Protein AF-A0A0F3M630-F1 (afdb_monomer)

InterPro domains:
  IPR007973 Pilus assembly TraE [PF05309] (1-69)

pLDDT: mean 76.11, std 7.83, range [50.38, 92.25]

Structure (mmCIF, N/CA/C/O backbone):
data_AF-A0A0F3M630-F1
#
_entry.id   AF-A0A0F3M630-F1
#
loop_
_atom_site.group_PDB
_atom_site.id
_atom_site.type_symbol
_atom_site.label_atom_id
_atom_site.label_alt_id
_atom_site.label_comp_id
_atom_site.label_asym_id
_atom_site.label_entity_id
_atom_site.label_seq_id
_atom_site.pdbx_PDB_ins_code
_atom_site.Cartn_x
_atom_site.Cartn_y
_atom_site.Cartn_z
_atom_site.occupancy
_atom_site.B_iso_or_equiv
_atom_site.auth_seq_id
_atom_site.auth_comp_id
_atom_site.auth_asym_id
_atom_site.auth_atom_id
_atom_site.pdbx_PDB_model_num
ATOM 1 N N . MET A 1 1 ? -20.654 -3.435 36.105 1.00 76.50 1 MET A N 1
ATOM 2 C CA . MET A 1 1 ? -19.272 -3.366 35.569 1.00 76.50 1 MET A CA 1
ATOM 3 C C . MET A 1 1 ? -19.073 -4.205 34.307 1.00 76.50 1 MET A C 1
ATOM 5 O O . MET A 1 1 ? -18.548 -3.662 33.348 1.00 76.50 1 MET A O 1
ATOM 9 N N . LEU A 1 2 ? -19.538 -5.462 34.249 1.00 90.12 2 LEU A N 1
ATOM 10 C CA . LEU A 1 2 ? -19.340 -6.355 33.091 1.00 90.12 2 LEU A CA 1
ATOM 11 C C . LEU A 1 2 ? -19.824 -5.782 31.741 1.00 90.12 2 LEU A C 1
ATOM 13 O O . LEU A 1 2 ? -19.087 -5.809 30.763 1.00 90.12 2 LEU A O 1
ATOM 17 N N . ALA A 1 3 ? -21.027 -5.199 31.696 1.00 90.06 3 ALA A N 1
ATOM 18 C CA . ALA A 1 3 ? -21.566 -4.611 30.465 1.00 90.06 3 ALA A CA 1
ATOM 19 C C . ALA A 1 3 ? -20.701 -3.454 29.923 1.00 90.06 3 ALA A C 1
ATOM 21 O O . ALA A 1 3 ? -20.435 -3.387 28.728 1.00 90.06 3 ALA A O 1
ATOM 22 N N . ALA A 1 4 ? -20.205 -2.582 30.808 1.00 91.06 4 ALA A N 1
ATOM 23 C CA . ALA A 1 4 ? -19.323 -1.481 30.425 1.00 91.06 4 ALA A CA 1
ATOM 24 C C . ALA A 1 4 ? -17.966 -1.988 29.903 1.00 91.06 4 ALA A C 1
ATOM 26 O O . ALA A 1 4 ? -17.474 -1.491 28.894 1.00 91.06 4 ALA A O 1
ATOM 27 N N . ALA A 1 5 ? -17.398 -3.019 30.540 1.00 91.06 5 ALA A N 1
ATOM 28 C CA . ALA A 1 5 ? -16.155 -3.645 30.089 1.00 91.06 5 ALA A CA 1
ATOM 29 C C . ALA A 1 5 ? -16.296 -4.273 28.690 1.00 91.06 5 ALA A C 1
ATOM 31 O O . ALA A 1 5 ? -15.421 -4.093 27.845 1.00 91.06 5 ALA A O 1
ATOM 32 N N . ASN A 1 6 ? -17.424 -4.934 28.411 1.00 90.56 6 ASN A N 1
ATOM 33 C CA . ASN A 1 6 ? -17.693 -5.526 27.099 1.00 90.56 6 ASN A CA 1
ATOM 34 C C . ASN A 1 6 ? -17.829 -4.463 25.998 1.00 90.56 6 ASN A C 1
ATOM 36 O O . ASN A 1 6 ? -17.286 -4.640 24.910 1.00 90.56 6 ASN A O 1
ATOM 40 N N . ILE A 1 7 ? -18.496 -3.338 26.278 1.00 92.25 7 ILE A N 1
ATOM 41 C CA . ILE A 1 7 ? -18.628 -2.226 25.321 1.00 92.25 7 ILE A CA 1
ATOM 42 C C . ILE A 1 7 ? -17.255 -1.621 24.992 1.00 92.25 7 ILE A C 1
ATOM 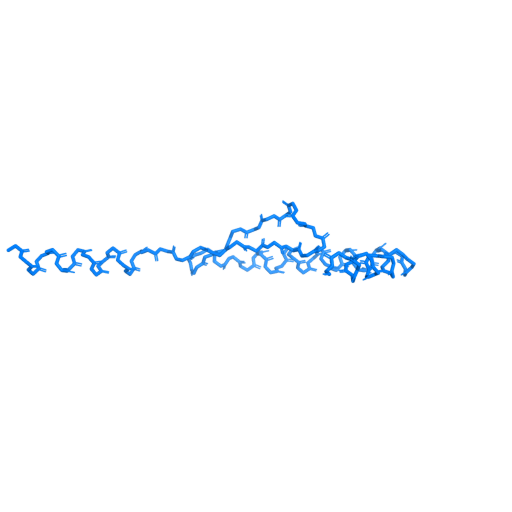44 O O . ILE A 1 7 ? -16.955 -1.380 23.824 1.00 92.25 7 ILE A O 1
ATOM 48 N N . ILE A 1 8 ? -16.398 -1.424 25.998 1.00 91.12 8 ILE A N 1
ATOM 49 C CA . ILE A 1 8 ? -15.034 -0.906 25.804 1.00 91.12 8 ILE A CA 1
ATOM 50 C C . ILE A 1 8 ? -14.188 -1.884 24.981 1.00 91.12 8 ILE A C 1
ATOM 52 O O . ILE A 1 8 ? -13.480 -1.456 24.073 1.00 91.12 8 ILE A O 1
ATOM 56 N N . ALA A 1 9 ? -14.286 -3.187 25.248 1.00 87.38 9 ALA A N 1
ATOM 57 C CA . ALA A 1 9 ? -13.564 -4.207 24.490 1.00 87.38 9 ALA A CA 1
ATOM 58 C C . ALA A 1 9 ? -13.987 -4.236 23.011 1.00 87.38 9 ALA A C 1
ATOM 60 O O . ALA A 1 9 ? -13.133 -4.299 22.127 1.00 87.38 9 ALA A O 1
ATOM 61 N N . ILE A 1 10 ? -15.289 -4.118 22.733 1.00 87.06 10 ILE A N 1
ATOM 62 C CA . ILE A 1 10 ? -15.813 -4.030 21.364 1.00 87.06 10 ILE A CA 1
ATOM 63 C C . ILE A 1 10 ? -15.319 -2.750 20.686 1.00 87.06 10 ILE A C 1
ATOM 65 O O . ILE A 1 10 ? -14.812 -2.824 19.570 1.00 87.06 10 ILE A O 1
ATOM 69 N N . MET A 1 11 ? -15.391 -1.599 21.365 1.00 87.50 11 MET A N 1
ATOM 70 C CA . MET A 1 11 ? -14.870 -0.325 20.855 1.00 87.50 11 MET A CA 1
ATOM 71 C C . MET A 1 11 ? -13.373 -0.395 20.541 1.00 87.50 11 MET A C 1
ATOM 73 O O . MET A 1 11 ? -12.941 0.078 19.493 1.00 87.50 11 MET A O 1
ATOM 77 N N . ALA A 1 12 ? -12.571 -1.020 21.402 1.00 83.75 12 ALA A N 1
ATOM 78 C CA . ALA A 1 12 ? -11.146 -1.220 21.160 1.00 83.75 12 ALA A CA 1
ATOM 79 C C . ALA A 1 12 ? -10.893 -2.125 19.941 1.00 83.75 12 ALA A C 1
ATOM 81 O O . ALA A 1 12 ? -10.004 -1.844 19.141 1.00 83.75 12 ALA A O 1
ATOM 82 N N . ALA A 1 13 ? -11.699 -3.174 19.759 1.00 80.88 13 ALA A N 1
ATOM 83 C CA . ALA A 1 13 ? -11.581 -4.080 18.620 1.00 80.88 13 ALA A CA 1
ATOM 84 C C . ALA A 1 13 ? -11.940 -3.404 17.284 1.00 80.88 13 ALA A C 1
ATOM 86 O O . ALA A 1 13 ? -11.210 -3.575 16.313 1.00 80.88 13 ALA A O 1
ATOM 87 N N . ILE A 1 14 ? -13.007 -2.597 17.235 1.00 78.62 14 ILE A N 1
ATOM 88 C CA . ILE A 1 14 ? -13.435 -1.884 16.011 1.00 78.62 14 ILE A CA 1
ATOM 89 C C . ILE A 1 14 ? -12.609 -0.625 15.717 1.00 78.62 14 ILE A C 1
ATOM 91 O O . ILE A 1 14 ? -12.534 -0.187 14.572 1.00 78.62 14 ILE A O 1
ATOM 95 N N . THR A 1 15 ? -11.987 -0.017 16.732 1.00 75.06 15 THR A N 1
ATOM 96 C CA . THR A 1 15 ? -11.092 1.136 16.531 1.00 75.06 15 THR A CA 1
ATOM 97 C C . THR A 1 15 ? -9.675 0.723 16.157 1.00 75.06 15 THR A C 1
ATOM 99 O O . THR A 1 15 ? -8.951 1.557 15.601 1.00 75.06 15 THR A O 1
ATOM 102 N N . LYS A 1 16 ? -9.297 -0.543 16.402 1.00 76.62 16 LYS A N 1
ATOM 103 C CA . LYS A 1 16 ? -8.023 -1.118 15.971 1.00 76.62 16 LYS A CA 1
ATOM 104 C C . LYS A 1 16 ? -7.927 -1.035 14.452 1.00 76.62 16 LYS A C 1
ATOM 106 O O . LYS A 1 16 ? -8.591 -1.748 13.711 1.00 76.62 16 LYS A O 1
ATOM 111 N N . GLU A 1 17 ? -7.099 -0.111 13.999 1.00 76.06 17 GLU A N 1
ATOM 112 C CA . GLU A 1 17 ? -6.804 0.057 12.590 1.00 76.06 17 GLU A CA 1
ATOM 113 C C . GLU A 1 17 ? -5.898 -1.086 12.128 1.00 76.06 17 GLU A C 1
ATOM 115 O O . GLU A 1 17 ? -4.813 -1.294 12.678 1.00 76.06 17 GLU A O 1
ATOM 120 N N . GLU A 1 18 ? -6.347 -1.828 11.121 1.00 74.44 18 GLU A N 1
ATOM 121 C CA . GLU A 1 18 ? -5.526 -2.840 10.472 1.00 74.44 18 GLU A CA 1
ATOM 122 C C . GLU A 1 18 ? -4.496 -2.155 9.569 1.00 74.44 18 GLU A C 1
ATOM 124 O O . GLU A 1 18 ? -4.848 -1.345 8.706 1.00 74.44 18 GLU A O 1
ATOM 129 N N . LYS A 1 19 ? -3.216 -2.453 9.809 1.00 80.81 19 LYS A N 1
ATOM 130 C CA . LYS A 1 19 ? -2.082 -1.903 9.067 1.00 80.81 19 LYS A CA 1
ATOM 131 C C . LYS A 1 19 ? -1.361 -3.035 8.348 1.00 80.81 19 LYS A C 1
ATOM 133 O O . LYS A 1 19 ? -0.876 -3.965 8.986 1.00 80.81 19 LYS A O 1
ATOM 138 N N . TRP A 1 20 ? -1.275 -2.926 7.034 1.00 80.12 20 TRP A N 1
ATOM 139 C CA . TRP A 1 20 ? -0.603 -3.851 6.135 1.00 80.12 20 TRP A CA 1
ATOM 140 C C . TRP A 1 20 ? 0.741 -3.258 5.708 1.00 80.12 20 TRP A C 1
ATOM 142 O O . TRP A 1 20 ? 0.824 -2.074 5.385 1.00 80.12 20 TRP A O 1
ATOM 152 N N . LEU A 1 21 ? 1.804 -4.063 5.715 1.00 79.00 21 LEU A N 1
ATOM 153 C CA . LEU A 1 21 ? 3.117 -3.659 5.211 1.00 79.00 21 LEU A CA 1
ATOM 154 C C . LEU A 1 21 ? 3.315 -4.256 3.820 1.00 79.00 21 LEU A C 1
ATOM 156 O O . LEU A 1 21 ? 3.395 -5.473 3.674 1.00 79.00 21 LEU A O 1
ATOM 160 N N . LEU A 1 22 ? 3.399 -3.401 2.809 1.00 74.94 22 LEU A N 1
ATOM 161 C CA . LEU A 1 22 ? 3.680 -3.805 1.440 1.00 74.94 22 LEU A CA 1
ATOM 162 C C . LEU A 1 22 ? 5.172 -3.663 1.170 1.00 74.94 22 LEU A C 1
ATOM 164 O O . LEU A 1 22 ? 5.770 -2.619 1.433 1.00 74.94 22 LEU A O 1
ATOM 168 N N . ILE A 1 23 ? 5.759 -4.737 0.655 1.00 79.25 23 ILE A N 1
ATOM 169 C CA . ILE A 1 23 ? 7.172 -4.825 0.308 1.00 79.25 23 ILE A CA 1
ATOM 170 C C . ILE A 1 23 ? 7.228 -5.178 -1.179 1.00 79.25 23 ILE A C 1
ATOM 172 O O . ILE A 1 23 ? 6.908 -6.313 -1.540 1.00 79.25 23 ILE A O 1
ATOM 176 N N . PRO A 1 24 ? 7.550 -4.218 -2.061 1.00 72.12 24 PRO A N 1
ATOM 177 C CA . PRO A 1 24 ? 7.704 -4.496 -3.480 1.00 72.12 24 PRO A CA 1
ATOM 178 C C . PRO A 1 24 ? 8.817 -5.526 -3.693 1.00 72.12 24 PRO A C 1
ATOM 180 O O . PRO A 1 24 ? 9.928 -5.341 -3.208 1.00 72.12 24 PRO A O 1
ATOM 183 N N . ALA A 1 25 ? 8.541 -6.591 -4.449 1.00 70.38 25 ALA A N 1
ATOM 184 C CA . ALA A 1 25 ? 9.533 -7.638 -4.716 1.00 70.38 25 ALA A CA 1
ATOM 185 C C . ALA A 1 25 ? 10.789 -7.102 -5.430 1.00 70.38 25 ALA A C 1
ATOM 187 O O . ALA A 1 25 ? 11.893 -7.561 -5.165 1.00 70.38 25 ALA A O 1
ATOM 188 N N . MET A 1 26 ? 10.617 -6.098 -6.296 1.00 68.31 26 MET A N 1
ATOM 189 C CA . MET A 1 26 ? 11.712 -5.446 -7.022 1.00 68.31 26 MET A CA 1
ATOM 190 C C . MET A 1 26 ? 12.500 -4.436 -6.173 1.00 68.31 26 MET A C 1
ATOM 192 O O . MET A 1 26 ? 13.588 -4.039 -6.571 1.00 68.31 26 MET A O 1
ATOM 196 N N . GLU A 1 27 ? 11.973 -4.001 -5.022 1.00 69.50 27 GLU A N 1
ATOM 197 C CA . GLU A 1 27 ? 12.636 -3.011 -4.163 1.00 69.50 27 GLU A CA 1
ATOM 198 C C . GLU A 1 27 ? 12.236 -3.222 -2.689 1.00 69.50 27 GLU A C 1
ATOM 200 O O . GLU A 1 27 ? 11.384 -2.505 -2.151 1.00 69.50 27 GLU A O 1
ATOM 205 N N . PRO A 1 28 ? 12.835 -4.221 -2.012 1.00 71.94 28 PRO A N 1
ATOM 206 C CA . PRO A 1 28 ? 12.436 -4.634 -0.664 1.00 71.94 28 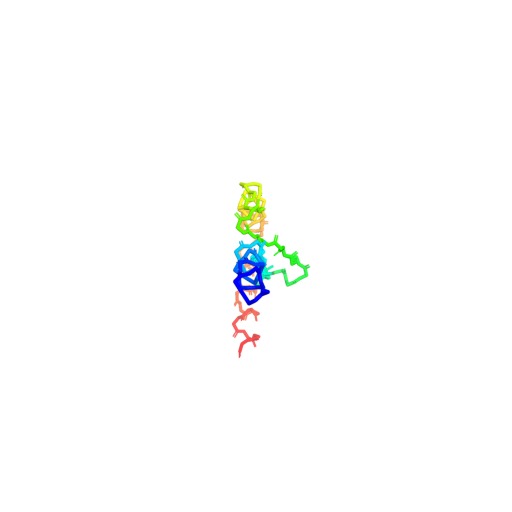PRO A CA 1
ATO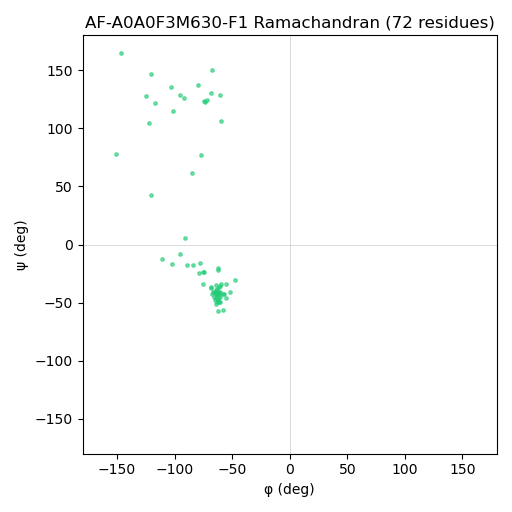M 207 C C . PRO A 1 28 ? 12.615 -3.546 0.404 1.00 71.94 28 PRO A C 1
ATOM 209 O O . PRO A 1 28 ? 11.970 -3.575 1.458 1.00 71.94 28 PRO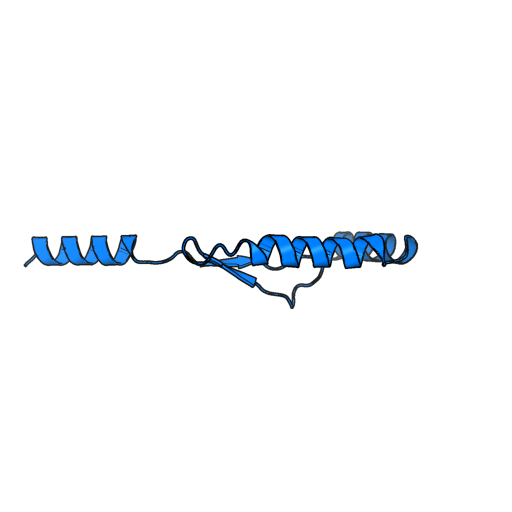 A O 1
ATOM 212 N N . ASP A 1 29 ? 13.488 -2.577 0.128 1.00 76.81 29 ASP A N 1
ATOM 213 C CA . ASP A 1 29 ? 13.768 -1.443 1.004 1.00 76.81 29 ASP A CA 1
ATOM 214 C C . ASP A 1 29 ? 12.650 -0.397 0.975 1.00 76.81 29 ASP A C 1
ATOM 216 O O . ASP A 1 29 ? 12.437 0.318 1.959 1.00 76.81 29 ASP A O 1
ATOM 220 N N . ARG A 1 30 ? 11.859 -0.346 -0.104 1.00 73.75 30 ARG A N 1
ATOM 221 C CA . ARG A 1 30 ? 10.731 0.579 -0.245 1.00 73.75 30 ARG A CA 1
ATOM 222 C C . ARG A 1 30 ? 9.471 0.009 0.401 1.00 73.75 30 ARG A C 1
ATOM 224 O O . ARG A 1 30 ? 8.444 -0.216 -0.237 1.00 73.75 30 ARG A O 1
ATOM 231 N N . LYS A 1 31 ? 9.557 -0.218 1.709 1.00 78.38 31 LYS A N 1
ATOM 232 C CA . LYS A 1 31 ? 8.439 -0.684 2.533 1.00 78.38 31 LYS A CA 1
ATOM 233 C C . LYS A 1 31 ? 7.389 0.415 2.649 1.00 78.38 31 LYS A C 1
ATOM 235 O O . LYS A 1 31 ? 7.705 1.548 3.008 1.00 78.38 31 LYS A O 1
ATOM 240 N N . MET A 1 32 ? 6.133 0.078 2.388 1.00 76.44 32 MET A N 1
ATOM 241 C CA . MET A 1 32 ? 5.023 1.029 2.439 1.00 76.44 32 MET A CA 1
ATOM 242 C C . MET A 1 32 ? 3.944 0.515 3.392 1.00 76.44 32 MET A C 1
ATOM 244 O O . MET A 1 32 ? 3.504 -0.627 3.287 1.00 76.44 32 MET A O 1
ATOM 248 N N . MET A 1 33 ? 3.534 1.349 4.348 1.00 76.38 33 MET A N 1
ATOM 249 C CA . MET A 1 33 ? 2.488 1.013 5.315 1.00 76.38 33 MET A CA 1
ATOM 250 C C . MET A 1 33 ? 1.131 1.470 4.777 1.00 76.38 33 MET A C 1
ATOM 252 O O . MET A 1 33 ? 0.966 2.637 4.435 1.00 76.38 33 MET A O 1
ATOM 256 N N . VAL A 1 34 ? 0.166 0.558 4.716 1.00 73.56 34 VAL A N 1
ATOM 257 C CA . VAL A 1 34 ? -1.196 0.801 4.230 1.00 73.56 34 VAL A CA 1
ATOM 258 C C . VAL A 1 34 ? -2.178 0.477 5.341 1.00 73.56 34 VAL A C 1
ATOM 260 O O . VAL A 1 34 ? -1.947 -0.427 6.136 1.00 73.56 34 VAL A O 1
ATOM 263 N N . SER A 1 35 ? -3.289 1.194 5.412 1.00 74.06 35 SER A N 1
ATOM 264 C CA . SER A 1 35 ? -4.364 0.871 6.342 1.00 74.06 35 SER A CA 1
ATOM 265 C C . SER A 1 35 ? -5.724 1.207 5.755 1.00 74.06 35 SER A C 1
ATOM 267 O O . SER A 1 35 ? -5.823 1.966 4.790 1.00 74.06 35 SER A O 1
ATOM 269 N N . SER A 1 36 ? -6.787 0.687 6.368 1.00 70.00 36 SER A N 1
ATOM 270 C CA . SER A 1 36 ? -8.164 0.992 5.962 1.00 70.00 36 SER A CA 1
ATOM 271 C C . SER A 1 36 ? -8.538 2.475 6.100 1.00 70.00 36 SER A C 1
ATOM 273 O O . SER A 1 36 ? -9.476 2.920 5.446 1.00 70.00 36 SER A O 1
ATOM 275 N N . LYS A 1 37 ? -7.808 3.252 6.915 1.00 69.81 37 LYS A N 1
ATOM 276 C CA . LYS A 1 37 ? -8.027 4.700 7.098 1.00 69.81 37 LYS A CA 1
ATOM 277 C C . LYS A 1 37 ? -7.021 5.574 6.338 1.00 69.81 37 LYS A C 1
ATOM 279 O O . LYS A 1 37 ? -7.300 6.748 6.134 1.00 69.81 37 LYS A O 1
ATOM 284 N N . ASN A 1 38 ? -5.890 5.015 5.901 1.00 64.62 38 ASN A N 1
ATOM 28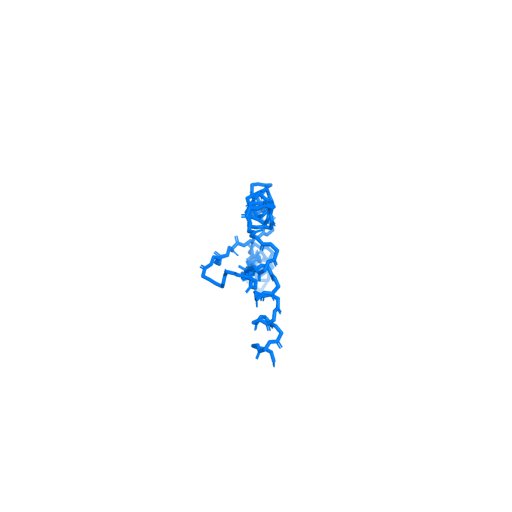5 C CA . ASN A 1 38 ? -4.846 5.700 5.128 1.00 64.62 38 ASN A CA 1
ATOM 286 C C . ASN A 1 38 ? -4.619 5.027 3.766 1.00 64.62 38 ASN A C 1
ATOM 288 O O . ASN A 1 38 ? -3.483 4.848 3.321 1.00 64.62 38 ASN A O 1
ATOM 292 N N . TYR A 1 39 ? -5.702 4.650 3.083 1.00 61.12 39 TYR A N 1
ATOM 293 C CA . TYR A 1 39 ? -5.637 4.236 1.685 1.00 61.12 39 TYR A CA 1
ATOM 294 C C . TYR A 1 39 ? -5.515 5.488 0.806 1.00 61.12 39 TYR A C 1
ATOM 296 O O . TYR A 1 39 ? -6.492 5.986 0.253 1.00 61.12 39 TYR A O 1
ATOM 304 N N . HIS A 1 40 ? -4.324 6.082 0.746 1.00 64.19 40 HIS A N 1
ATOM 305 C CA . HIS A 1 40 ? -4.108 7.245 -0.109 1.00 64.19 40 HIS A CA 1
ATOM 306 C C . HIS A 1 40 ? -4.109 6.811 -1.581 1.00 64.19 40 HIS A C 1
ATOM 308 O O . HIS A 1 40 ? -3.285 5.992 -1.969 1.00 64.19 40 HIS A O 1
ATOM 314 N N . GLU A 1 41 ? -4.957 7.404 -2.432 1.00 62.69 41 GLU A N 1
ATOM 315 C CA . GLU A 1 41 ? -4.857 7.292 -3.906 1.00 62.69 41 GLU A CA 1
ATOM 316 C C . GLU A 1 41 ? -3.423 7.541 -4.411 1.00 62.69 41 GLU A C 1
ATOM 318 O O . GLU A 1 41 ? -2.968 6.944 -5.389 1.00 62.69 41 GLU A O 1
ATOM 323 N N . THR A 1 42 ? -2.680 8.38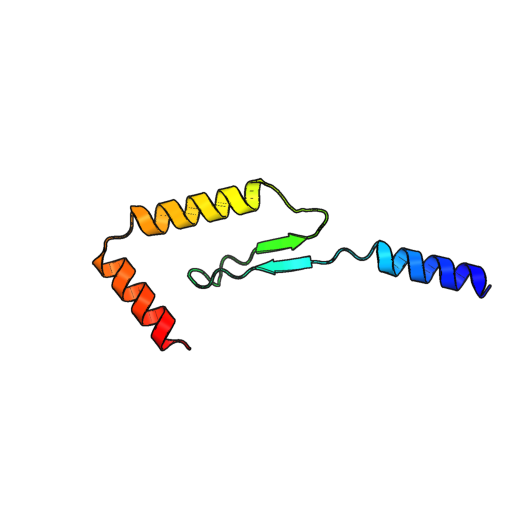6 -3.692 1.00 65.25 42 THR A N 1
ATOM 324 C CA . THR A 1 42 ? -1.261 8.670 -3.903 1.00 65.25 42 THR A CA 1
ATOM 325 C C . THR A 1 42 ? -0.389 7.411 -3.874 1.00 65.25 42 THR A C 1
ATOM 327 O O . THR A 1 42 ? 0.557 7.336 -4.648 1.00 65.25 42 THR A O 1
ATOM 330 N N . TYR A 1 43 ? -0.717 6.396 -3.065 1.00 66.94 43 TYR A N 1
ATOM 331 C CA . TYR A 1 43 ? 0.044 5.145 -2.957 1.00 66.94 43 TYR A CA 1
ATOM 332 C C . TYR A 1 43 ? 0.071 4.367 -4.282 1.00 66.94 43 TYR A C 1
ATOM 334 O O . TYR A 1 43 ? 1.147 4.111 -4.823 1.00 66.94 43 TYR A O 1
ATOM 342 N N . LEU A 1 44 ? -1.101 4.032 -4.840 1.00 69.88 44 LEU A N 1
ATOM 343 C CA . LEU A 1 44 ? -1.181 3.298 -6.110 1.00 69.88 44 LEU A CA 1
ATOM 344 C C . LEU A 1 44 ? -0.600 4.120 -7.253 1.00 69.88 44 LEU A C 1
ATOM 346 O O . LEU A 1 44 ? 0.045 3.574 -8.143 1.00 69.88 44 LEU A O 1
ATOM 350 N N . LYS A 1 45 ? -0.785 5.440 -7.205 1.00 76.56 45 LYS A N 1
ATOM 351 C CA . LYS A 1 45 ? -0.224 6.363 -8.184 1.00 76.56 45 LYS A CA 1
ATOM 352 C C . LYS A 1 45 ? 1.305 6.388 -8.138 1.00 76.56 45 LYS A C 1
ATOM 354 O O . LYS A 1 45 ? 1.935 6.278 -9.182 1.00 76.56 45 LYS A O 1
ATOM 359 N N . GLU A 1 46 ? 1.919 6.501 -6.963 1.00 74.56 46 GLU A N 1
ATOM 360 C CA . GLU A 1 46 ? 3.380 6.497 -6.810 1.00 74.56 46 GLU A CA 1
ATOM 361 C C . GLU A 1 46 ? 4.000 5.139 -7.129 1.00 74.56 46 GLU A C 1
ATOM 363 O O . GLU A 1 46 ? 5.078 5.079 -7.725 1.00 74.56 46 GLU A O 1
ATOM 368 N N . TRP A 1 47 ? 3.328 4.050 -6.756 1.00 74.12 47 TRP A N 1
ATOM 369 C CA . TRP A 1 47 ? 3.728 2.705 -7.144 1.00 74.12 47 TRP A CA 1
ATOM 370 C C . TRP A 1 47 ? 3.652 2.531 -8.666 1.00 74.12 47 TRP A C 1
ATOM 372 O O . TRP A 1 47 ? 4.644 2.148 -9.281 1.00 74.12 47 TRP A O 1
ATOM 382 N N . ALA A 1 48 ? 2.536 2.906 -9.297 1.00 76.31 48 ALA A N 1
ATOM 383 C CA . ALA A 1 48 ? 2.357 2.800 -10.743 1.00 76.31 48 ALA A CA 1
ATOM 384 C C . ALA A 1 48 ? 3.347 3.682 -11.517 1.00 76.31 48 ALA A C 1
ATOM 386 O O . ALA A 1 48 ? 3.927 3.223 -12.498 1.00 76.31 48 ALA A O 1
ATOM 387 N N . ILE A 1 49 ? 3.597 4.921 -11.071 1.00 77.38 49 ILE A N 1
ATOM 388 C CA . ILE A 1 49 ? 4.609 5.807 -11.669 1.00 77.38 49 ILE A CA 1
ATOM 389 C C . ILE A 1 49 ? 6.001 5.184 -11.559 1.00 77.38 49 ILE A C 1
ATOM 391 O O . ILE A 1 49 ? 6.756 5.223 -12.528 1.00 77.38 49 ILE A O 1
ATOM 395 N N . TYR A 1 50 ? 6.350 4.613 -10.405 1.00 75.50 50 TYR A N 1
ATOM 396 C CA . TYR A 1 50 ? 7.640 3.957 -10.210 1.00 75.50 50 TYR A CA 1
ATOM 397 C C . TYR A 1 50 ? 7.793 2.732 -11.114 1.00 75.50 50 TYR A C 1
ATOM 399 O O . TYR A 1 50 ? 8.765 2.661 -11.856 1.00 75.50 50 TYR A O 1
ATOM 407 N N . VAL A 1 51 ? 6.814 1.822 -11.121 1.00 74.31 51 VAL A N 1
ATOM 408 C CA . VAL A 1 51 ? 6.807 0.636 -11.993 1.00 74.31 51 VAL A CA 1
ATOM 409 C C . VAL A 1 51 ? 6.899 1.044 -13.461 1.00 74.31 51 VAL A C 1
ATOM 411 O O . VAL A 1 51 ? 7.681 0.471 -14.206 1.00 74.31 51 VAL A O 1
ATOM 414 N N . THR A 1 52 ? 6.167 2.083 -13.869 1.00 75.75 52 THR A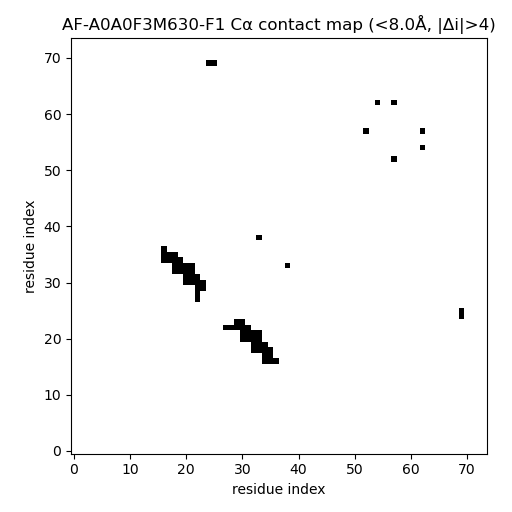 N 1
ATOM 415 C CA . THR A 1 52 ? 6.227 2.624 -15.234 1.00 75.75 52 THR A CA 1
ATOM 416 C C . THR A 1 52 ? 7.626 3.164 -15.541 1.00 75.75 52 THR A C 1
ATOM 418 O O . THR A 1 52 ? 8.207 2.824 -16.564 1.00 75.75 52 THR A O 1
ATOM 421 N N . LYS A 1 53 ? 8.225 3.968 -14.656 1.00 73.94 53 LYS A N 1
ATOM 422 C CA . LYS A 1 53 ? 9.594 4.460 -14.863 1.00 73.94 53 LYS A CA 1
ATOM 423 C C . LYS A 1 53 ? 10.592 3.314 -14.939 1.00 73.94 53 LYS A C 1
ATOM 425 O O . LYS A 1 53 ? 11.357 3.271 -15.892 1.00 73.94 53 LYS A O 1
ATOM 430 N N . LEU A 1 54 ? 10.564 2.387 -13.988 1.00 71.88 54 LEU A N 1
ATOM 431 C CA . LEU A 1 54 ? 11.460 1.239 -13.974 1.00 71.88 54 LEU A CA 1
ATOM 432 C C . LEU A 1 54 ? 11.295 0.434 -15.269 1.00 71.88 54 LEU A C 1
ATOM 434 O O . LEU A 1 54 ? 12.244 0.321 -16.027 1.00 71.88 54 LEU A O 1
ATOM 438 N N . LEU A 1 55 ? 10.092 -0.021 -15.613 1.00 68.38 55 LEU A N 1
ATOM 439 C CA . LEU A 1 55 ? 9.880 -0.887 -16.777 1.00 68.38 55 LEU A CA 1
ATOM 440 C C . LEU A 1 55 ? 10.117 -0.202 -18.130 1.00 68.38 55 LEU A C 1
ATOM 442 O O . LEU A 1 55 ? 10.631 -0.844 -19.039 1.00 68.38 55 LEU A O 1
ATOM 446 N N . PHE A 1 56 ? 9.758 1.076 -18.285 1.00 70.00 56 PHE A N 1
ATOM 447 C CA . PHE A 1 56 ? 9.846 1.769 -19.580 1.00 70.00 56 PHE A CA 1
ATOM 448 C C . PHE A 1 56 ? 11.133 2.578 -19.777 1.00 70.00 56 PHE A C 1
ATOM 450 O O . PHE A 1 56 ? 11.365 3.072 -20.879 1.00 70.00 56 PHE A O 1
ATOM 457 N N . THR A 1 57 ? 11.974 2.728 -18.748 1.00 73.81 57 THR A N 1
ATOM 458 C CA . THR A 1 57 ? 13.313 3.339 -18.889 1.00 73.81 57 THR A CA 1
ATOM 459 C C . THR A 1 57 ? 14.455 2.344 -18.706 1.00 73.81 57 THR A C 1
ATOM 461 O O . THR A 1 57 ? 15.592 2.649 -19.064 1.00 73.81 57 THR A O 1
ATOM 464 N N . THR A 1 58 ? 14.164 1.142 -18.209 1.00 74.62 58 THR A N 1
ATOM 465 C CA . THR A 1 58 ? 15.140 0.053 -18.123 1.00 74.62 58 THR A CA 1
ATOM 466 C C . THR A 1 58 ? 15.279 -0.624 -19.483 1.00 74.62 58 THR A C 1
ATOM 468 O O . THR A 1 58 ? 14.295 -0.855 -20.185 1.00 74.62 58 THR A O 1
ATOM 471 N N . SER A 1 59 ? 16.515 -0.929 -19.884 1.00 79.25 59 SER A N 1
ATOM 472 C CA . SER A 1 59 ? 16.765 -1.617 -21.151 1.00 79.25 59 SER A CA 1
ATOM 473 C C . SER A 1 59 ? 16.229 -3.057 -21.098 1.00 79.25 59 SER A C 1
ATOM 475 O O . SER A 1 59 ? 16.246 -3.667 -20.027 1.00 79.25 59 SER A O 1
ATOM 477 N N . PRO A 1 60 ? 15.800 -3.642 -22.232 1.00 76.25 60 PRO A N 1
ATOM 478 C CA . PRO A 1 60 ? 15.267 -5.008 -22.262 1.00 76.25 60 PRO A CA 1
ATOM 479 C C . PRO A 1 60 ? 16.186 -6.041 -21.592 1.00 76.25 60 PRO A C 1
ATOM 481 O O . PRO A 1 60 ? 15.720 -6.863 -20.810 1.00 76.25 60 PRO A O 1
ATOM 484 N N . ASN A 1 61 ? 17.500 -5.925 -21.806 1.00 83.62 61 ASN A N 1
ATOM 485 C CA . ASN A 1 61 ? 18.500 -6.821 -21.217 1.00 83.62 61 ASN A CA 1
ATOM 486 C C . ASN A 1 61 ? 18.540 -6.738 -19.682 1.00 83.62 61 ASN A C 1
ATOM 488 O O . ASN A 1 61 ? 18.727 -7.742 -19.001 1.00 83.62 61 ASN A O 1
ATOM 492 N N . GLU A 1 62 ? 18.381 -5.535 -19.130 1.00 79.62 62 GLU A N 1
ATOM 493 C CA . GLU A 1 62 ? 18.389 -5.317 -17.684 1.00 79.62 62 GLU A CA 1
ATOM 494 C C . GLU A 1 62 ? 17.073 -5.795 -17.046 1.00 79.62 62 GLU A C 1
ATOM 496 O O . GLU A 1 62 ? 17.091 -6.367 -15.957 1.00 79.62 62 GLU A O 1
ATOM 501 N N . VAL A 1 63 ? 15.944 -5.669 -17.756 1.00 74.75 63 VAL A N 1
ATOM 502 C CA . VAL A 1 63 ? 14.663 -6.271 -17.345 1.00 74.75 63 VAL A CA 1
ATOM 503 C C . VAL A 1 63 ? 14.765 -7.799 -17.305 1.00 74.75 63 VAL A C 1
ATOM 505 O O . VAL A 1 63 ? 14.358 -8.416 -16.321 1.00 74.75 63 VAL A O 1
ATOM 508 N N . GLU A 1 64 ? 15.334 -8.423 -18.339 1.00 81.38 64 GLU A N 1
ATOM 509 C CA . GLU A 1 64 ? 15.533 -9.878 -18.388 1.00 81.38 64 GLU A CA 1
ATOM 510 C C . GLU A 1 64 ? 16.429 -10.378 -17.248 1.00 81.38 64 GLU A C 1
ATOM 512 O O . GLU A 1 64 ? 16.103 -11.387 -16.616 1.00 81.38 64 GLU A O 1
ATOM 517 N N . ARG A 1 65 ? 17.503 -9.642 -16.925 1.00 81.81 65 ARG A N 1
ATOM 518 C CA . ARG A 1 65 ? 18.375 -9.950 -15.782 1.00 81.81 65 ARG A CA 1
ATOM 519 C C . ARG A 1 65 ? 17.615 -9.902 -14.457 1.00 81.81 65 ARG A C 1
ATOM 521 O O . ARG A 1 65 ? 17.666 -10.868 -13.706 1.00 81.81 65 ARG A O 1
ATOM 528 N N . GLN A 1 66 ? 16.852 -8.839 -14.197 1.00 73.50 66 GLN A N 1
ATOM 529 C CA . GLN A 1 66 ? 16.059 -8.719 -12.964 1.00 73.50 66 GLN A CA 1
ATOM 530 C C . GLN A 1 66 ? 14.999 -9.826 -12.841 1.00 73.50 66 GLN A C 1
ATOM 532 O O . GLN A 1 66 ? 14.760 -10.339 -11.749 1.00 73.50 66 GLN A O 1
ATOM 537 N N . ILE A 1 67 ? 14.378 -10.236 -13.954 1.00 78.81 67 ILE A N 1
ATOM 538 C CA . ILE A 1 67 ? 13.440 -11.370 -13.981 1.00 78.81 67 ILE A CA 1
ATOM 539 C C . ILE A 1 67 ? 14.143 -12.686 -13.638 1.00 78.81 67 ILE A C 1
ATOM 541 O O . ILE A 1 67 ? 13.574 -13.504 -12.911 1.00 78.81 67 ILE A O 1
ATOM 545 N N . ALA A 1 68 ? 15.356 -12.904 -14.145 1.00 83.00 68 ALA A N 1
ATOM 546 C CA . ALA A 1 68 ? 16.151 -14.081 -13.817 1.00 83.00 68 ALA A CA 1
ATOM 547 C C . ALA A 1 68 ? 16.568 -14.088 -12.336 1.00 83.00 68 ALA A C 1
ATOM 549 O O . ALA A 1 68 ? 16.373 -15.099 -11.661 1.00 83.00 68 ALA A O 1
ATOM 550 N N . ASP A 1 69 ? 17.031 -12.951 -11.814 1.00 78.25 69 ASP A N 1
ATOM 551 C CA . ASP A 1 69 ? 17.438 -12.804 -10.414 1.00 78.25 69 ASP A CA 1
ATOM 552 C C . ASP A 1 69 ? 16.263 -13.079 -9.462 1.00 78.25 69 ASP A C 1
ATOM 554 O O . ASP A 1 69 ? 16.392 -13.888 -8.540 1.00 78.25 69 ASP A O 1
ATOM 558 N N . MET A 1 70 ? 15.075 -12.525 -9.741 1.00 77.38 70 MET A N 1
ATOM 559 C CA . MET A 1 70 ? 13.856 -12.802 -8.965 1.00 77.38 70 MET A CA 1
ATOM 560 C C . MET A 1 70 ? 13.453 -14.282 -8.985 1.00 77.38 70 MET A C 1
ATOM 562 O O . MET A 1 70 ? 12.956 -14.790 -7.984 1.00 77.38 70 MET A O 1
ATOM 566 N N . LYS A 1 71 ? 13.661 -14.985 -10.105 1.00 73.62 71 LYS A N 1
ATOM 567 C CA . LYS A 1 71 ? 13.393 -16.430 -10.203 1.00 73.62 71 LYS A CA 1
ATOM 568 C C . LYS A 1 71 ? 14.434 -17.286 -9.486 1.00 73.62 71 LYS A C 1
ATOM 570 O O . LYS A 1 71 ? 14.126 -18.421 -9.153 1.00 73.62 71 LYS A O 1
ATOM 575 N N . SER A 1 72 ? 15.647 -16.772 -9.292 1.00 73.75 72 SER A N 1
ATOM 576 C CA . SER A 1 72 ? 16.750 -17.486 -8.638 1.00 73.75 72 SER A CA 1
ATOM 577 C C . SER A 1 72 ? 16.806 -17.298 -7.117 1.00 73.75 72 SER A C 1
ATOM 579 O O . SER A 1 72 ? 17.463 -18.075 -6.431 1.00 73.75 72 SER A O 1
ATOM 581 N N . GLY A 1 73 ? 16.129 -16.267 -6.596 1.00 59.59 73 GLY A N 1
ATOM 582 C CA . GLY A 1 73 ? 16.024 -15.963 -5.165 1.00 59.59 73 GLY A CA 1
ATOM 583 C C . GLY A 1 73 ? 14.828 -16.602 -4.441 1.00 59.59 73 GLY A C 1
ATOM 584 O O . GLY A 1 73 ? 14.607 -16.282 -3.273 1.00 59.59 73 GLY A O 1
ATOM 585 N N . ILE A 1 74 ? 14.058 -17.461 -5.123 1.00 50.38 74 ILE A N 1
ATOM 586 C CA . ILE A 1 74 ? 12.981 -18.313 -4.577 1.00 50.38 74 ILE A CA 1
ATOM 587 C C . ILE A 1 74 ? 13.449 -19.765 -4.655 1.00 50.38 74 ILE A C 1
ATOM 589 O O . ILE A 1 74 ? 13.225 -20.503 -3.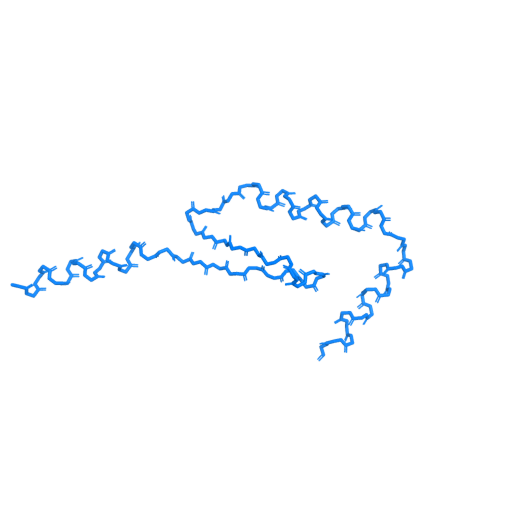671 1.00 50.38 74 ILE A O 1
#

Solvent-accessible surface area (backbone atoms only — not comparable to full-atom values): 4518 Å² total; per-residue (Å²): 111,68,70,61,54,52,53,51,54,50,52,53,61,74,65,55,78,60,72,46,78,45,59,44,90,93,42,67,85,62,62,44,80,38,30,89,88,57,71,50,72,63,54,62,49,54,50,50,52,47,53,48,51,52,67,75,70,45,52,71,70,58,51,52,48,52,55,50,52,62,64,71,76,111

Organism: NCBI:txid1359184

Foldseek 3Di:
DVVVVVVVVVVVVVVPWDWDWDAPLLHRPPIDIDTPVPPDPVVVVVVVVVCCCCVVVDDPVVVVVSVVVSVVVD

Secondary structure (DSSP, 8-state):
-HHHHHHHHHHHHHH---EEEE--TT-TT--EEEESS---HHHHHHHHHHHHHHHHHS-HHHHHHHHHHHHH--

Mean predicted aligned error: 11.89 Å

Sequence (74 aa):
MLAAANIIAIMAAITKEEKWLLIPAMEPDRKMMVSSKNYHETYLKEWAIYVTKLLFTTSPNEVERQIADMKSGI

Radius of gyration: 20.18 Å;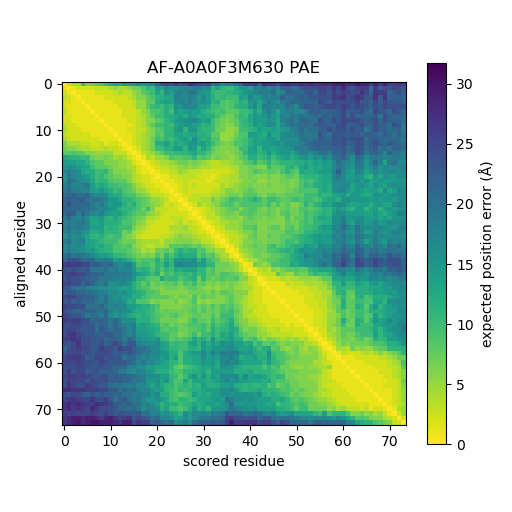 Cα contacts (8 Å, |Δi|>4): 33; chains: 1; bounding box: 40×27×58 Å